Protein AF-A0A9X3IU37-F1 (afdb_monomer_lite)

Structure (mmCIF, N/CA/C/O backbone):
data_AF-A0A9X3IU37-F1
#
_entry.id   AF-A0A9X3IU37-F1
#
loop_
_atom_site.group_PDB
_atom_site.id
_atom_site.type_symbol
_atom_site.label_atom_id
_atom_site.label_alt_id
_atom_site.label_comp_id
_atom_site.label_asym_id
_atom_site.label_entity_id
_atom_site.label_seq_id
_atom_site.pdbx_PDB_ins_code
_atom_site.Cartn_x
_atom_site.Cartn_y
_atom_site.Cartn_z
_atom_site.occupancy
_atom_site.B_iso_or_equiv
_atom_site.auth_seq_id
_atom_site.auth_comp_id
_atom_site.auth_asym_id
_atom_site.auth_atom_id
_atom_site.pdbx_PDB_model_num
ATOM 1 N N . MET A 1 1 ? -45.375 11.396 62.266 1.00 37.69 1 MET A N 1
ATOM 2 C CA . MET A 1 1 ? -44.073 11.270 61.576 1.00 37.69 1 MET A CA 1
ATOM 3 C C . MET A 1 1 ? -44.166 10.106 60.596 1.00 37.69 1 MET A C 1
ATOM 5 O O . MET A 1 1 ? -44.224 8.969 61.032 1.00 37.69 1 MET A O 1
ATOM 9 N N . CYS A 1 2 ? -44.279 10.378 59.296 1.00 33.59 2 CYS A N 1
ATOM 10 C CA . CYS A 1 2 ? -44.257 9.362 58.238 1.00 33.59 2 CYS A CA 1
ATOM 11 C C . CYS A 1 2 ? -43.432 9.924 57.081 1.00 33.59 2 CYS A C 1
ATOM 13 O O . CYS A 1 2 ? -43.842 10.877 56.422 1.00 33.59 2 CYS A O 1
ATOM 15 N N . PHE A 1 3 ? -42.228 9.383 56.910 1.00 34.81 3 PHE A N 1
ATOM 16 C CA . PHE A 1 3 ? -41.292 9.760 55.859 1.00 34.81 3 PHE A CA 1
ATOM 17 C C . PHE A 1 3 ? -41.704 9.074 54.551 1.00 34.81 3 PHE A C 1
ATOM 19 O O . PHE A 1 3 ? -41.602 7.856 54.418 1.00 34.81 3 PHE A O 1
ATOM 26 N N . ALA A 1 4 ? -42.167 9.858 53.579 1.00 40.75 4 ALA A N 1
ATOM 27 C CA . ALA A 1 4 ? -42.391 9.402 52.214 1.00 40.75 4 ALA A CA 1
ATOM 28 C C . ALA A 1 4 ? -41.045 9.342 51.468 1.00 40.75 4 ALA A C 1
ATOM 30 O O . ALA A 1 4 ? -40.541 10.351 50.974 1.00 40.75 4 ALA A O 1
ATOM 31 N N . LEU A 1 5 ? -40.447 8.150 51.393 1.00 40.75 5 LEU A N 1
ATOM 32 C CA . LEU A 1 5 ? -39.275 7.878 50.559 1.00 40.75 5 LEU A 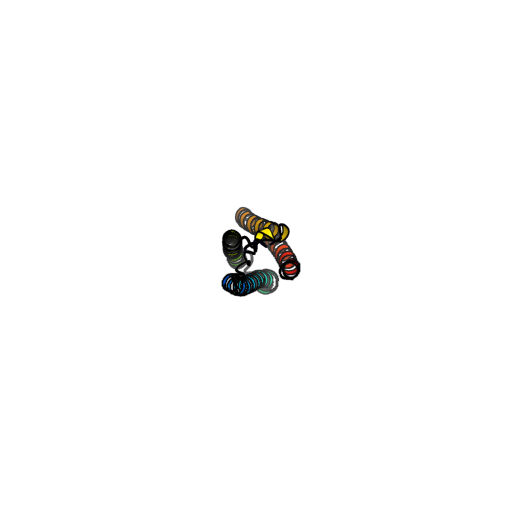CA 1
ATOM 33 C C . LEU A 1 5 ? -39.703 7.744 49.092 1.00 40.75 5 LEU A C 1
ATOM 35 O O . LEU A 1 5 ? -40.222 6.724 48.641 1.00 40.75 5 LEU A O 1
ATOM 39 N N . ARG A 1 6 ? -39.481 8.828 48.346 1.00 40.34 6 ARG A N 1
ATOM 40 C CA . ARG A 1 6 ? -39.651 8.944 46.897 1.00 40.34 6 ARG A CA 1
ATOM 41 C C . ARG A 1 6 ? -38.570 8.108 46.201 1.00 40.34 6 ARG A C 1
ATOM 43 O O . ARG A 1 6 ? -37.448 8.570 46.020 1.00 40.34 6 ARG A O 1
ATOM 50 N N . TRP A 1 7 ? -38.898 6.874 45.821 1.00 41.28 7 TRP A N 1
ATOM 51 C CA . TRP A 1 7 ? -38.022 6.025 45.010 1.00 41.28 7 TRP A CA 1
ATOM 52 C C . TRP A 1 7 ? -37.786 6.667 43.637 1.00 41.28 7 TRP A C 1
ATOM 54 O O . TRP A 1 7 ? -38.680 6.745 42.790 1.00 41.28 7 TRP A O 1
ATOM 64 N N . GLY A 1 8 ? -36.564 7.159 43.431 1.00 41.91 8 GLY A N 1
ATOM 65 C CA . GLY A 1 8 ? -36.070 7.593 42.135 1.00 41.91 8 GLY A CA 1
ATOM 66 C C . GLY A 1 8 ? -36.014 6.405 41.181 1.00 41.91 8 GLY A C 1
ATOM 67 O O . GLY A 1 8 ? -35.364 5.401 41.462 1.00 41.91 8 GLY A O 1
ATOM 68 N N . ARG A 1 9 ? -36.694 6.519 40.036 1.00 45.41 9 ARG A N 1
ATOM 69 C CA . ARG A 1 9 ? -36.529 5.598 38.907 1.00 45.41 9 ARG A CA 1
ATOM 70 C C . ARG A 1 9 ? -35.086 5.693 38.415 1.00 45.41 9 ARG A C 1
ATOM 72 O O . ARG A 1 9 ? -34.766 6.558 37.600 1.00 45.41 9 ARG A O 1
ATOM 79 N N . ALA A 1 10 ? -34.229 4.800 38.893 1.00 44.66 10 ALA A N 1
ATOM 80 C CA . ALA A 1 10 ? -32.973 4.495 38.235 1.00 44.66 10 ALA A CA 1
ATOM 81 C C . ALA A 1 10 ? -33.314 3.939 36.843 1.00 44.66 10 ALA A C 1
ATOM 83 O O . ALA A 1 10 ? -33.811 2.822 36.706 1.00 44.66 10 ALA A O 1
ATOM 84 N N . ARG A 1 11 ? -33.114 4.750 35.798 1.00 43.56 11 ARG A N 1
ATOM 85 C CA . ARG A 1 11 ? -33.090 4.252 34.422 1.00 43.56 11 ARG A CA 1
ATOM 86 C C . ARG A 1 11 ? -31.867 3.349 34.314 1.00 43.56 11 ARG A C 1
ATOM 88 O O . ARG A 1 11 ? -30.752 3.842 34.179 1.00 43.56 11 ARG A O 1
ATOM 95 N N . LEU A 1 12 ? -32.079 2.041 34.415 1.00 46.72 12 LEU A N 1
ATOM 96 C CA . LEU A 1 12 ? -31.086 1.051 34.017 1.00 46.72 12 LEU A CA 1
ATOM 97 C C . LEU A 1 12 ? -30.647 1.378 32.579 1.00 46.72 12 LEU A C 1
ATOM 99 O O . LEU A 1 12 ? -31.518 1.572 31.722 1.00 46.72 12 LEU A O 1
ATOM 103 N N . PRO A 1 13 ? -29.339 1.476 32.283 1.00 43.84 13 PRO A N 1
ATOM 104 C CA . PRO A 1 13 ? -28.904 1.544 30.902 1.00 43.84 13 PRO A CA 1
ATOM 105 C C . PRO A 1 13 ? -29.316 0.226 30.250 1.00 43.84 13 PRO A C 1
ATOM 107 O O . PRO A 1 13 ? -28.855 -0.845 30.638 1.00 43.84 13 PRO A O 1
ATOM 110 N N . VAL A 1 14 ? -30.222 0.296 29.276 1.00 47.75 14 VAL A N 1
ATOM 111 C CA . VAL A 1 14 ? -30.488 -0.808 28.355 1.00 47.75 14 VAL A CA 1
ATOM 112 C C . VAL A 1 14 ? -29.195 -1.012 27.571 1.00 47.75 14 VAL A C 1
ATOM 114 O O . VAL A 1 14 ? -28.943 -0.355 26.562 1.00 47.75 14 VAL A O 1
ATOM 117 N N . VAL A 1 15 ? -28.314 -1.861 28.099 1.00 49.91 15 VAL A N 1
ATOM 118 C CA . VAL A 1 15 ? -27.107 -2.304 27.412 1.00 49.91 15 VAL A CA 1
ATOM 119 C C . VAL A 1 15 ? -27.591 -3.144 26.239 1.00 49.91 15 VAL A C 1
ATOM 121 O O . VAL A 1 15 ? -28.024 -4.283 26.397 1.00 49.91 15 VAL A O 1
ATOM 124 N N . SER A 1 16 ? -27.603 -2.534 25.056 1.00 47.72 16 SER A N 1
ATOM 125 C CA . SER A 1 16 ? -27.965 -3.188 23.803 1.00 47.72 16 SER A CA 1
ATOM 126 C C . SER A 1 16 ? -26.925 -4.265 23.474 1.00 47.72 16 SER A C 1
ATOM 128 O O . SER A 1 16 ? -25.943 -4.017 22.776 1.00 47.72 16 SER A O 1
ATOM 130 N N . PHE A 1 17 ? -27.130 -5.476 23.996 1.00 48.03 17 PHE A N 1
ATOM 131 C CA . PHE A 1 17 ? -26.295 -6.654 23.727 1.00 48.03 17 PHE A CA 1
ATOM 132 C C . PHE A 1 17 ? -26.220 -6.987 22.223 1.00 48.03 17 PHE A C 1
ATOM 134 O O . PHE A 1 17 ? -25.196 -7.471 21.739 1.00 48.03 17 PHE A O 1
ATOM 141 N N . GLY A 1 18 ? -27.260 -6.647 21.450 1.00 46.09 18 GLY A N 1
ATOM 142 C CA . GLY A 1 18 ? -27.281 -6.827 19.993 1.00 46.09 18 GLY A CA 1
ATOM 143 C C . GLY A 1 18 ? -26.278 -5.941 19.243 1.00 46.09 18 GLY A C 1
ATOM 144 O O . GLY A 1 18 ? -25.659 -6.389 18.278 1.00 46.09 18 GLY A O 1
ATOM 145 N N . ALA A 1 19 ? -26.042 -4.712 19.715 1.00 48.28 19 ALA A N 1
ATOM 146 C CA . ALA A 1 19 ? -25.071 -3.797 19.107 1.00 48.28 19 ALA A CA 1
ATOM 147 C C . ALA A 1 19 ? -23.610 -4.192 19.398 1.00 48.28 19 ALA A C 1
ATOM 149 O O . ALA A 1 19 ? -22.706 -3.820 18.648 1.00 48.28 19 ALA A O 1
ATOM 150 N N . TRP A 1 20 ? -23.370 -4.956 20.466 1.00 43.59 20 TRP A N 1
ATOM 151 C CA . TRP A 1 20 ? -22.035 -5.422 20.852 1.00 43.59 20 TRP A CA 1
ATOM 152 C C . TRP A 1 20 ? -21.586 -6.629 20.011 1.00 43.59 20 TRP A C 1
ATOM 154 O O . TRP A 1 20 ? -20.491 -6.623 19.451 1.00 43.59 20 TRP A O 1
ATOM 164 N N . SER A 1 21 ? -22.481 -7.603 19.800 1.00 46.06 21 SER A N 1
ATOM 165 C CA . SER A 1 21 ? -22.226 -8.787 18.958 1.00 46.06 21 SER A CA 1
ATOM 166 C C . SER A 1 21 ? -21.983 -8.434 17.478 1.00 46.06 21 SER A C 1
ATOM 168 O O . SER A 1 21 ? -21.077 -8.972 16.838 1.00 46.06 21 SER A O 1
ATOM 170 N N . LEU A 1 22 ? -22.729 -7.463 16.935 1.00 55.09 22 LEU A N 1
ATOM 171 C CA . LEU A 1 22 ? -22.522 -6.953 15.571 1.00 55.09 22 LEU A CA 1
ATOM 172 C C . LEU A 1 22 ? -21.215 -6.161 15.408 1.00 55.09 22 LEU A C 1
ATOM 174 O O . LEU A 1 22 ? -20.674 -6.104 14.301 1.00 55.09 22 LEU A O 1
ATOM 178 N N . ASN A 1 23 ? -20.706 -5.540 16.476 1.00 58.38 23 ASN A N 1
ATOM 179 C CA . ASN A 1 23 ? -19.443 -4.806 16.430 1.00 58.38 23 ASN A CA 1
ATOM 180 C C . ASN A 1 23 ? -18.226 -5.735 16.435 1.00 58.38 23 ASN A C 1
ATOM 182 O O . ASN A 1 23 ? -17.312 -5.490 15.651 1.00 58.38 23 ASN A O 1
ATOM 186 N N . MET A 1 24 ? -18.243 -6.819 17.220 1.00 57.31 24 MET A N 1
ATOM 187 C CA . MET A 1 24 ? -17.144 -7.796 17.238 1.00 57.31 24 MET A CA 1
ATOM 188 C C . MET A 1 24 ? -16.906 -8.421 15.859 1.00 57.31 24 MET A C 1
ATOM 190 O O . MET A 1 24 ? -15.812 -8.298 15.318 1.00 57.31 24 MET A O 1
ATOM 194 N N . LYS A 1 25 ? -17.956 -8.949 15.212 1.00 68.44 25 LYS A N 1
ATOM 195 C CA . LYS A 1 25 ? -17.824 -9.565 13.878 1.00 68.44 25 LYS A CA 1
ATOM 196 C C . LYS A 1 25 ? -17.247 -8.600 12.840 1.00 68.44 25 LYS A C 1
ATOM 198 O O . LYS A 1 25 ? -16.431 -8.980 12.013 1.00 68.44 25 LYS A O 1
ATOM 203 N N . THR A 1 26 ? -17.671 -7.337 12.858 1.00 66.50 26 THR A N 1
ATOM 204 C CA . THR A 1 26 ? -17.204 -6.339 11.883 1.00 66.50 26 THR A CA 1
ATOM 205 C C . THR A 1 26 ? -15.755 -5.923 12.108 1.00 66.50 26 THR A C 1
ATOM 207 O O . THR A 1 26 ? -15.056 -5.678 11.130 1.00 66.50 26 THR A O 1
ATOM 210 N N . LEU A 1 27 ? -15.282 -5.884 13.354 1.00 67.00 27 LEU A N 1
ATOM 211 C CA . LEU A 1 27 ? -13.868 -5.645 13.645 1.00 67.00 27 LEU A CA 1
ATOM 212 C C . LEU A 1 27 ? -12.984 -6.778 13.111 1.00 67.00 27 LEU A C 1
ATOM 214 O O . LEU A 1 27 ? -11.968 -6.491 12.478 1.00 67.00 27 LEU A O 1
ATOM 218 N N . ASP A 1 28 ? -13.413 -8.033 13.259 1.00 72.12 28 ASP A N 1
ATOM 219 C CA . ASP A 1 28 ? -12.692 -9.188 12.712 1.00 72.12 28 ASP A CA 1
ATOM 220 C C . ASP A 1 28 ? -12.613 -9.139 11.179 1.00 72.12 28 ASP A C 1
ATOM 222 O O . ASP A 1 28 ? -11.540 -9.319 10.601 1.00 72.12 28 ASP A O 1
ATOM 226 N N . TYR A 1 29 ? -13.716 -8.796 10.502 1.00 74.44 29 TYR A N 1
ATOM 227 C CA . TYR A 1 29 ? -13.711 -8.610 9.045 1.00 74.44 29 TYR A CA 1
ATOM 228 C C . TYR A 1 29 ? -12.778 -7.477 8.596 1.00 74.44 29 TYR A C 1
ATOM 230 O O . TYR A 1 29 ? -12.099 -7.614 7.580 1.00 74.44 29 TYR A O 1
ATOM 238 N N . LEU A 1 30 ? -12.704 -6.372 9.343 1.00 73.25 30 LEU A N 1
ATOM 239 C CA . LEU A 1 30 ? -11.805 -5.253 9.037 1.00 73.25 30 LEU A CA 1
ATOM 240 C C . LEU A 1 30 ? -10.327 -5.629 9.227 1.00 73.25 30 LEU A C 1
ATOM 242 O O . LEU A 1 30 ? -9.480 -5.192 8.446 1.00 73.25 30 LEU A O 1
ATOM 246 N N . LEU A 1 31 ? -10.010 -6.444 10.238 1.00 76.19 31 LEU A N 1
ATOM 247 C CA . LEU A 1 31 ? -8.661 -6.973 10.455 1.00 76.19 31 LEU A CA 1
ATOM 248 C C . LEU A 1 31 ? -8.251 -7.942 9.342 1.00 76.19 31 LEU A C 1
ATOM 250 O O . LEU A 1 31 ? -7.149 -7.815 8.806 1.00 76.19 31 LEU A O 1
ATOM 254 N N . LEU A 1 32 ? -9.147 -8.851 8.948 1.00 80.38 32 LEU A N 1
ATOM 255 C CA . LEU A 1 32 ? -8.922 -9.774 7.834 1.00 80.38 32 LEU A CA 1
ATOM 256 C C . LEU A 1 32 ? -8.714 -9.029 6.516 1.00 80.38 32 LEU A C 1
ATOM 258 O O . LEU A 1 32 ? -7.747 -9.298 5.809 1.00 80.38 32 LEU A O 1
ATOM 262 N N . LEU A 1 33 ? -9.576 -8.058 6.208 1.00 80.81 33 LEU A N 1
ATOM 263 C CA . LEU A 1 33 ? -9.498 -7.275 4.974 1.00 80.81 33 LEU A CA 1
ATOM 264 C C . LEU A 1 33 ? -8.168 -6.519 4.868 1.00 80.81 33 LEU A C 1
ATOM 266 O O . LEU A 1 33 ? -7.528 -6.488 3.818 1.00 80.81 33 LEU A O 1
ATOM 270 N N . ARG A 1 34 ? -7.717 -5.957 5.987 1.00 78.69 34 ARG A N 1
ATOM 271 C CA . ARG A 1 34 ? -6.429 -5.278 6.092 1.00 78.69 34 ARG A CA 1
ATOM 272 C C . ARG A 1 34 ? -5.243 -6.217 5.940 1.00 78.69 34 ARG A C 1
ATOM 274 O O . ARG A 1 34 ? -4.294 -5.869 5.243 1.00 78.69 34 ARG A O 1
ATOM 281 N N . GLY A 1 35 ? -5.284 -7.375 6.597 1.00 81.38 35 GLY A N 1
ATOM 282 C CA . GLY A 1 35 ? -4.248 -8.397 6.474 1.00 81.38 35 GLY A CA 1
ATOM 283 C C . GLY A 1 35 ? -4.148 -8.921 5.043 1.00 81.38 35 GLY A C 1
ATOM 284 O O . GLY A 1 35 ? -3.049 -9.003 4.504 1.00 81.38 35 GLY A O 1
ATOM 285 N N . ALA A 1 36 ? -5.288 -9.184 4.402 1.00 83.38 36 ALA A N 1
ATOM 286 C CA . ALA A 1 36 ? -5.359 -9.632 3.016 1.00 83.38 36 ALA A CA 1
ATOM 287 C C . ALA A 1 36 ? -4.767 -8.597 2.053 1.00 83.38 36 ALA A C 1
ATOM 289 O O . ALA A 1 36 ? -3.952 -8.940 1.199 1.00 83.38 36 ALA A O 1
ATOM 290 N N . TRP A 1 37 ? -5.126 -7.323 2.221 1.00 84.12 37 TRP A N 1
ATOM 291 C CA . TRP A 1 37 ? -4.593 -6.263 1.377 1.00 84.12 37 TRP A CA 1
ATOM 292 C C . TRP A 1 37 ? -3.083 -6.054 1.577 1.00 84.12 37 TRP A C 1
ATOM 294 O O . TRP A 1 37 ? -2.338 -6.021 0.597 1.00 84.12 37 TRP A O 1
ATOM 304 N N . LEU A 1 38 ? -2.606 -5.976 2.828 1.00 85.75 38 LEU A N 1
ATOM 305 C CA . LEU A 1 38 ? -1.173 -5.834 3.100 1.00 85.75 38 LEU A CA 1
ATOM 306 C C . LEU A 1 38 ? -0.383 -7.047 2.600 1.00 85.75 38 LEU A C 1
ATOM 308 O O . LEU A 1 38 ? 0.678 -6.882 2.004 1.00 85.75 38 LEU A O 1
ATOM 312 N N . GLY A 1 39 ? -0.911 -8.252 2.820 1.00 85.50 39 GLY A N 1
ATOM 313 C CA . GLY A 1 39 ? -0.335 -9.494 2.320 1.00 85.50 39 GLY A CA 1
ATOM 314 C C . GLY A 1 39 ? -0.202 -9.468 0.802 1.00 85.50 39 GLY A C 1
ATOM 315 O O . GLY A 1 39 ? 0.894 -9.666 0.293 1.00 85.50 39 GLY A O 1
ATOM 316 N N . GLY A 1 40 ? -1.271 -9.111 0.083 1.00 84.00 40 GLY A N 1
ATOM 317 C CA . GLY A 1 40 ? -1.238 -8.963 -1.374 1.00 84.00 40 GLY A CA 1
ATOM 318 C C . GLY A 1 40 ? -0.202 -7.940 -1.847 1.00 84.00 40 GLY A C 1
ATOM 319 O O . GLY A 1 40 ? 0.533 -8.204 -2.798 1.00 84.00 40 GLY A O 1
ATOM 320 N N . LEU A 1 41 ? -0.079 -6.807 -1.151 1.00 86.44 41 LEU A N 1
ATOM 321 C CA . LEU A 1 41 ? 0.888 -5.763 -1.487 1.00 86.44 41 LEU A CA 1
ATOM 322 C C . LEU A 1 41 ? 2.341 -6.204 -1.245 1.00 86.44 41 LEU A C 1
ATOM 324 O O . LEU A 1 41 ? 3.199 -5.977 -2.097 1.00 86.44 41 LEU A O 1
ATOM 328 N N . LEU A 1 42 ? 2.614 -6.901 -0.140 1.00 87.19 42 LEU A N 1
ATOM 329 C CA . LEU A 1 42 ? 3.931 -7.476 0.149 1.00 87.19 42 LEU A CA 1
ATOM 330 C C . LEU A 1 42 ? 4.290 -8.600 -0.826 1.00 87.19 42 LEU A C 1
ATOM 332 O O . LEU A 1 42 ? 5.397 -8.608 -1.362 1.00 87.19 42 LEU A O 1
ATOM 336 N N . THR A 1 43 ? 3.360 -9.514 -1.109 1.00 86.19 43 THR A N 1
ATOM 337 C CA . THR A 1 43 ? 3.551 -10.565 -2.115 1.00 86.19 43 THR A CA 1
ATOM 338 C C . THR A 1 43 ? 3.874 -9.948 -3.471 1.00 86.19 43 THR A C 1
ATOM 340 O O . THR A 1 43 ? 4.795 -10.392 -4.152 1.00 86.19 43 THR A O 1
ATOM 343 N N . CYS A 1 44 ? 3.196 -8.870 -3.853 1.00 84.25 44 CYS A N 1
ATOM 344 C CA . CYS A 1 44 ? 3.480 -8.220 -5.124 1.00 84.25 44 CYS A CA 1
ATOM 345 C C . CYS A 1 44 ? 4.861 -7.555 -5.149 1.00 84.25 44 CYS A C 1
ATOM 347 O O . CYS A 1 44 ? 5.616 -7.749 -6.101 1.00 84.25 44 CYS A O 1
ATOM 349 N N . LEU A 1 45 ? 5.238 -6.850 -4.082 1.00 85.62 45 LEU A N 1
ATOM 350 C CA . LEU A 1 45 ? 6.527 -6.162 -3.994 1.00 85.62 45 LEU A CA 1
ATOM 351 C C . LEU A 1 45 ? 7.735 -7.098 -3.892 1.00 85.62 45 LEU A C 1
ATOM 353 O O . LEU A 1 45 ? 8.781 -6.789 -4.465 1.00 85.62 45 LEU A O 1
ATOM 357 N N . TYR A 1 46 ? 7.607 -8.204 -3.157 1.00 86.50 46 TYR A N 1
ATOM 358 C CA . TYR A 1 46 ? 8.744 -9.045 -2.771 1.00 86.50 46 TYR A CA 1
ATOM 359 C C . TYR A 1 46 ? 8.769 -10.426 -3.428 1.00 86.50 46 TYR A C 1
ATOM 361 O O . TYR A 1 46 ? 9.825 -11.048 -3.437 1.00 86.50 46 TYR A O 1
ATOM 369 N N . LEU A 1 47 ? 7.657 -10.913 -3.988 1.00 86.12 47 LEU A N 1
ATOM 370 C CA . LEU A 1 47 ? 7.613 -12.187 -4.720 1.00 86.12 47 LEU A CA 1
ATOM 371 C C . LEU A 1 47 ? 7.356 -11.958 -6.209 1.00 86.12 47 LEU A C 1
ATOM 373 O O . LEU A 1 47 ? 8.156 -12.361 -7.045 1.00 86.12 47 LEU A O 1
ATOM 377 N N . VAL A 1 48 ? 6.267 -11.271 -6.554 1.00 84.19 48 VAL A N 1
ATOM 378 C CA . VAL A 1 48 ? 5.840 -11.134 -7.956 1.00 84.19 48 VAL A CA 1
ATOM 379 C C . VAL A 1 48 ? 6.780 -10.215 -8.734 1.00 84.19 48 VAL A C 1
ATOM 381 O O . VAL A 1 48 ? 7.204 -10.562 -9.832 1.00 84.19 48 VAL A O 1
ATOM 384 N N . ARG A 1 49 ? 7.177 -9.076 -8.155 1.00 83.31 49 ARG A N 1
ATOM 385 C CA . ARG A 1 49 ? 8.135 -8.151 -8.774 1.00 83.31 49 ARG A CA 1
ATOM 386 C C . ARG A 1 49 ? 9.464 -8.814 -9.158 1.00 83.31 49 ARG A C 1
ATOM 388 O O . ARG A 1 49 ? 9.808 -8.709 -10.331 1.00 83.31 49 ARG A O 1
ATOM 395 N N . PRO A 1 50 ? 10.229 -9.456 -8.249 1.00 82.81 50 PRO A N 1
ATOM 396 C CA . PRO A 1 50 ? 11.519 -10.028 -8.630 1.00 82.81 50 PRO A CA 1
ATOM 397 C C . PRO A 1 50 ? 11.373 -11.135 -9.674 1.00 82.81 50 PRO A C 1
ATOM 399 O O . PRO A 1 50 ? 12.218 -11.239 -10.554 1.00 82.81 50 PRO A O 1
ATOM 402 N N . VAL A 1 51 ? 10.282 -11.908 -9.640 1.00 84.44 51 VAL A N 1
ATOM 403 C CA . VAL A 1 51 ? 9.976 -12.897 -10.686 1.00 84.44 51 VAL A CA 1
ATOM 404 C C . VAL A 1 51 ? 9.759 -12.206 -12.038 1.00 84.44 51 VAL A C 1
ATOM 406 O O . VAL A 1 51 ? 10.371 -12.585 -13.033 1.00 84.44 51 VAL A O 1
ATOM 409 N N . LEU A 1 52 ? 8.946 -11.149 -12.086 1.00 83.00 52 LEU A N 1
ATOM 410 C CA . LEU A 1 52 ? 8.695 -10.381 -13.311 1.00 83.00 52 LEU A CA 1
ATOM 411 C C . LEU A 1 52 ? 9.950 -9.673 -13.839 1.00 83.00 52 LEU A C 1
ATOM 413 O O . LEU A 1 52 ? 10.144 -9.606 -15.050 1.00 83.00 52 LEU A O 1
ATOM 417 N N . GLU A 1 53 ? 10.798 -9.154 -12.949 1.00 84.25 53 GLU A N 1
ATOM 418 C CA . GLU A 1 53 ? 12.084 -8.546 -13.307 1.00 84.25 53 GLU A CA 1
ATOM 419 C C . GLU A 1 53 ? 13.056 -9.591 -13.862 1.00 84.25 53 GLU A C 1
ATOM 421 O O . GLU A 1 53 ? 13.668 -9.352 -14.900 1.00 84.25 53 GLU A O 1
ATOM 426 N N . HIS A 1 54 ? 13.139 -10.773 -13.242 1.00 86.25 54 HIS A N 1
ATOM 427 C CA . HIS A 1 54 ? 13.995 -11.868 -13.704 1.00 86.25 54 HIS A CA 1
ATOM 428 C C . HIS A 1 54 ? 13.604 -12.372 -15.102 1.00 86.25 54 HIS A C 1
ATOM 430 O O . HIS A 1 54 ? 14.459 -12.775 -15.886 1.00 86.25 54 HIS A O 1
ATOM 436 N N . HIS A 1 55 ? 12.314 -12.330 -15.439 1.00 84.69 55 HIS A N 1
ATOM 437 C CA . HIS A 1 55 ? 11.812 -12.701 -16.762 1.00 84.69 55 HIS A CA 1
ATOM 438 C C . HIS A 1 55 ? 11.762 -11.535 -17.771 1.00 84.69 55 HIS A C 1
ATOM 440 O O . HIS A 1 55 ? 11.325 -11.738 -18.900 1.00 84.69 55 HIS A O 1
ATOM 446 N N . GLY A 1 56 ? 12.198 -10.324 -17.399 1.00 83.56 56 GLY A N 1
ATOM 447 C CA . GLY A 1 56 ? 12.238 -9.164 -18.302 1.00 83.56 56 GLY A CA 1
ATOM 448 C C . GLY A 1 56 ? 10.879 -8.507 -18.595 1.00 83.56 56 GLY A C 1
ATOM 449 O O . GLY A 1 56 ? 10.782 -7.682 -19.497 1.00 83.56 56 GLY A O 1
ATOM 450 N N . TYR A 1 57 ? 9.828 -8.824 -17.831 1.00 80.88 57 TYR A N 1
ATOM 451 C CA . TYR A 1 57 ? 8.475 -8.264 -18.004 1.00 80.88 57 TYR A CA 1
ATOM 452 C C . TYR A 1 57 ? 8.298 -6.858 -17.396 1.00 80.88 57 TYR A C 1
ATOM 454 O O . TYR A 1 57 ? 7.242 -6.229 -17.538 1.00 80.88 57 TYR A O 1
ATOM 462 N N . PHE A 1 58 ? 9.315 -6.349 -16.699 1.00 74.00 58 PHE A N 1
ATOM 463 C CA . PHE A 1 58 ? 9.330 -5.008 -16.114 1.00 74.00 58 PHE A CA 1
ATOM 464 C C . PHE A 1 58 ? 9.957 -4.000 -17.098 1.00 74.00 58 PHE A C 1
ATOM 466 O O . PHE A 1 58 ? 11.013 -4.300 -17.652 1.00 74.00 58 PHE A O 1
ATOM 473 N N . PRO A 1 59 ? 9.378 -2.796 -17.314 1.00 72.50 59 PRO A N 1
ATOM 474 C CA . PRO A 1 59 ? 8.295 -2.170 -16.550 1.00 72.50 59 PRO A CA 1
ATOM 475 C C . PRO A 1 59 ? 6.881 -2.301 -17.140 1.00 72.50 59 PRO A C 1
ATOM 477 O O . PRO A 1 59 ? 5.938 -1.978 -16.434 1.00 72.50 59 PRO A O 1
ATOM 480 N N . HIS A 1 60 ? 6.681 -2.736 -18.388 1.00 75.75 60 HIS A N 1
ATOM 481 C CA . HIS A 1 60 ? 5.349 -2.663 -19.018 1.00 75.75 60 HIS A CA 1
ATOM 482 C C . HIS A 1 60 ? 4.304 -3.577 -18.357 1.00 75.75 60 HIS A C 1
ATOM 484 O O . HIS A 1 60 ? 3.330 -3.077 -17.806 1.00 75.75 60 HIS A O 1
ATOM 490 N N . HIS A 1 61 ? 4.510 -4.896 -18.346 1.00 78.88 61 HIS A N 1
ATOM 491 C CA . HIS A 1 61 ? 3.524 -5.832 -17.778 1.00 78.88 61 HIS A CA 1
ATOM 492 C C . HIS A 1 61 ? 3.601 -5.885 -16.252 1.00 78.88 61 HIS A C 1
ATOM 494 O O . HIS A 1 61 ? 2.593 -6.030 -15.562 1.00 78.88 61 HIS A O 1
ATOM 500 N N . GLY A 1 62 ? 4.805 -5.725 -15.695 1.00 77.06 62 GLY A N 1
ATOM 501 C CA . GLY A 1 62 ? 4.969 -5.768 -14.247 1.00 77.06 62 GLY A CA 1
ATOM 502 C C . GLY A 1 62 ? 4.300 -4.607 -13.517 1.00 77.06 62 GLY A C 1
ATOM 503 O O . GLY A 1 62 ? 3.808 -4.791 -12.405 1.00 77.06 62 GLY A O 1
ATOM 504 N N . MET A 1 63 ? 4.205 -3.438 -14.154 1.00 82.50 63 MET A N 1
ATOM 505 C CA . MET A 1 63 ? 3.491 -2.306 -13.576 1.00 82.50 63 MET A CA 1
ATOM 506 C C . MET A 1 63 ? 1.977 -2.505 -13.587 1.00 82.50 63 MET A C 1
ATOM 508 O O . MET A 1 63 ? 1.332 -2.078 -12.638 1.00 82.50 63 MET A O 1
ATOM 512 N N . GLU A 1 64 ? 1.384 -3.168 -14.582 1.00 85.12 64 GLU A N 1
ATOM 513 C CA . GLU A 1 64 ? -0.067 -3.435 -14.609 1.00 85.12 64 GLU A CA 1
ATOM 514 C C . GLU A 1 64 ? -0.534 -4.168 -13.348 1.00 85.12 64 GLU A C 1
ATOM 516 O O . GLU A 1 64 ? -1.485 -3.741 -12.694 1.00 85.12 64 GLU A O 1
ATOM 521 N N . VAL A 1 65 ? 0.195 -5.211 -12.943 1.00 83.00 65 VAL A N 1
ATOM 522 C CA . VAL A 1 65 ? -0.087 -5.961 -11.710 1.00 83.00 65 VAL A CA 1
ATOM 523 C C . VAL A 1 65 ? -0.010 -5.047 -10.484 1.00 83.00 65 VAL A C 1
ATOM 525 O O . VAL A 1 65 ? -0.885 -5.086 -9.618 1.00 83.00 65 VAL A O 1
ATOM 528 N N . MET A 1 66 ? 0.993 -4.166 -10.425 1.00 84.19 66 MET A N 1
ATOM 529 C CA . MET A 1 66 ? 1.137 -3.213 -9.322 1.00 84.19 66 MET A CA 1
ATOM 530 C C . MET A 1 66 ? -0.012 -2.197 -9.272 1.00 84.19 66 MET A C 1
ATOM 532 O O . MET A 1 66 ? -0.495 -1.887 -8.181 1.00 84.19 66 MET A O 1
ATOM 536 N N . HIS A 1 67 ? -0.507 -1.737 -10.425 1.00 87.25 67 HIS A N 1
ATOM 537 C CA . HIS A 1 67 ? -1.670 -0.850 -10.497 1.00 87.25 67 HIS A CA 1
ATOM 538 C C . HIS A 1 67 ? -2.937 -1.529 -9.973 1.00 87.25 67 HIS A C 1
ATOM 540 O O . HIS A 1 67 ? -3.698 -0.898 -9.239 1.00 87.25 67 HIS A O 1
ATOM 546 N N . TRP A 1 68 ? -3.147 -2.814 -10.282 1.00 86.56 68 TRP A N 1
ATOM 547 C CA . TRP A 1 68 ? -4.281 -3.575 -9.751 1.00 86.56 68 TRP A CA 1
ATOM 548 C C . TRP A 1 68 ? -4.245 -3.678 -8.226 1.00 86.56 68 TRP A C 1
ATOM 550 O O . TRP A 1 68 ? -5.260 -3.437 -7.574 1.00 86.56 68 TRP A O 1
ATOM 560 N N . ILE A 1 69 ? -3.080 -3.966 -7.638 1.00 84.81 69 ILE A N 1
ATOM 561 C CA . ILE A 1 69 ? -2.927 -4.031 -6.177 1.00 84.81 69 ILE A CA 1
ATOM 562 C C . ILE A 1 69 ? -3.104 -2.655 -5.524 1.00 84.81 69 ILE A C 1
ATOM 564 O O . ILE A 1 69 ? -3.773 -2.544 -4.491 1.00 84.81 69 ILE A O 1
ATOM 568 N N . ALA A 1 70 ? -2.534 -1.602 -6.115 1.00 83.00 70 ALA A N 1
ATOM 569 C CA . ALA A 1 70 ? -2.698 -0.236 -5.623 1.00 83.00 70 ALA A CA 1
ATOM 570 C C . ALA A 1 70 ? -4.173 0.202 -5.680 1.00 83.00 70 ALA A C 1
ATOM 572 O O . ALA A 1 70 ? -4.705 0.743 -4.708 1.00 83.00 70 ALA A O 1
ATOM 573 N N . GLY A 1 71 ? -4.860 -0.104 -6.786 1.00 84.31 71 GLY A N 1
ATOM 574 C CA . GLY A 1 71 ? -6.288 0.150 -6.973 1.00 84.31 71 GLY A CA 1
ATOM 575 C C . GLY A 1 71 ? -7.159 -0.632 -5.989 1.00 84.31 71 GLY A C 1
ATOM 576 O O . GLY A 1 71 ? -8.042 -0.053 -5.356 1.00 84.31 71 GLY A O 1
ATOM 577 N N . ALA A 1 72 ? -6.865 -1.916 -5.769 1.00 84.38 72 ALA A N 1
ATOM 578 C CA . ALA A 1 72 ? -7.532 -2.713 -4.741 1.00 84.38 72 ALA A CA 1
ATOM 579 C C . ALA A 1 72 ? -7.357 -2.092 -3.344 1.00 84.38 72 ALA A C 1
ATOM 581 O O . ALA A 1 72 ? -8.298 -2.080 -2.553 1.00 84.38 72 ALA A O 1
ATOM 582 N N . GLY A 1 73 ? -6.192 -1.500 -3.062 1.00 81.25 73 GLY A N 1
ATOM 583 C CA . GLY A 1 73 ? -5.940 -0.756 -1.826 1.00 81.25 73 GLY A CA 1
ATOM 584 C C . GLY A 1 73 ? -6.802 0.481 -1.647 1.00 81.25 73 GLY A C 1
ATOM 585 O O . GLY A 1 73 ? -7.303 0.709 -0.547 1.00 81.25 73 GLY A O 1
ATOM 586 N N . LEU A 1 74 ? -7.040 1.246 -2.714 1.00 82.56 74 LEU A N 1
ATOM 587 C CA . LEU A 1 74 ? -7.982 2.367 -2.676 1.00 82.56 74 LEU A CA 1
ATOM 588 C C . LEU A 1 74 ? -9.402 1.897 -2.370 1.00 82.56 74 LEU A C 1
ATOM 590 O O . LEU A 1 74 ? -10.063 2.482 -1.513 1.00 82.56 74 LEU A O 1
ATOM 594 N N . VAL A 1 75 ? -9.855 0.829 -3.031 1.00 86.06 75 VAL A N 1
ATOM 595 C CA . VAL A 1 75 ? -11.197 0.268 -2.817 1.00 86.06 75 VAL A CA 1
ATOM 596 C C . VAL A 1 75 ? -11.347 -0.229 -1.380 1.00 86.06 75 VAL A C 1
ATOM 598 O O . VAL A 1 75 ? -12.311 0.121 -0.701 1.00 86.06 75 VAL A O 1
ATOM 601 N N . VAL A 1 76 ? -10.369 -0.986 -0.880 1.00 83.31 76 VAL A N 1
ATOM 602 C CA . VAL A 1 76 ? -10.348 -1.476 0.503 1.00 83.31 76 VAL A CA 1
ATOM 603 C C . VAL A 1 76 ? -10.314 -0.317 1.500 1.00 83.31 76 VAL A C 1
ATOM 605 O O . VAL A 1 76 ? -11.133 -0.282 2.416 1.00 83.31 76 VAL A O 1
ATOM 608 N N . GLY A 1 77 ? -9.429 0.664 1.312 1.00 79.56 77 GLY A N 1
ATOM 609 C CA . GLY A 1 77 ? -9.338 1.845 2.172 1.00 79.56 77 GLY A CA 1
ATOM 610 C C . GLY A 1 77 ? -10.650 2.629 2.219 1.00 79.56 77 GLY A C 1
ATOM 611 O O . GLY A 1 77 ? -11.115 2.993 3.300 1.00 79.56 77 GLY A O 1
ATOM 612 N N . PHE A 1 78 ? -11.305 2.799 1.069 1.00 84.62 78 PHE A N 1
ATOM 613 C CA . PHE A 1 78 ? -12.604 3.457 0.967 1.00 84.62 78 PHE A CA 1
ATOM 614 C C . PHE A 1 78 ? -13.718 2.676 1.682 1.00 84.62 78 PHE A C 1
ATOM 616 O O . PHE A 1 78 ? -14.493 3.256 2.448 1.00 84.62 78 PHE A O 1
ATOM 623 N N . LEU A 1 79 ? -13.777 1.353 1.503 1.00 83.38 79 LEU A N 1
ATOM 624 C CA . LEU A 1 79 ? -14.720 0.484 2.217 1.00 83.38 79 LEU A CA 1
ATOM 625 C C . LEU A 1 79 ? -14.507 0.541 3.737 1.00 83.38 79 LEU A C 1
ATOM 627 O O . LEU A 1 79 ? -15.465 0.618 4.503 1.00 83.38 79 LEU A O 1
ATOM 631 N N . MET A 1 80 ? -13.256 0.564 4.195 1.00 76.25 80 MET A N 1
ATOM 632 C CA . MET A 1 80 ? -12.941 0.661 5.622 1.00 76.25 80 MET A CA 1
ATOM 633 C C . MET A 1 80 ? -13.281 2.043 6.194 1.00 76.25 80 MET A C 1
ATOM 635 O O . MET A 1 80 ? -13.783 2.146 7.317 1.00 76.25 80 MET A O 1
ATOM 639 N N . MET A 1 81 ? -13.058 3.107 5.421 1.00 79.75 81 MET A N 1
ATOM 640 C CA . MET A 1 81 ? -13.389 4.476 5.808 1.00 79.75 81 MET A CA 1
ATOM 641 C C . MET A 1 81 ? -14.905 4.683 5.917 1.00 79.75 81 MET A C 1
ATOM 643 O O . MET A 1 81 ? -15.383 5.207 6.926 1.00 79.75 81 MET A O 1
ATOM 647 N N . THR A 1 82 ? -15.670 4.201 4.935 1.00 80.12 82 THR A N 1
ATOM 648 C CA . THR A 1 82 ? -17.142 4.249 4.957 1.00 80.12 82 THR A CA 1
ATOM 649 C C . THR A 1 82 ? -17.712 3.419 6.109 1.00 80.12 82 THR A C 1
ATOM 651 O O . THR A 1 82 ? -18.509 3.936 6.892 1.00 80.12 82 THR A O 1
ATOM 654 N N . ALA A 1 83 ? -17.226 2.188 6.313 1.00 72.56 83 ALA A N 1
ATOM 655 C CA . ALA A 1 83 ? -17.650 1.336 7.424 1.00 72.56 83 ALA A CA 1
ATOM 656 C C . ALA A 1 83 ? -17.386 1.970 8.803 1.00 72.56 83 ALA A C 1
ATOM 658 O O . ALA A 1 83 ? -18.232 1.899 9.702 1.00 72.56 83 ALA A O 1
ATOM 659 N N . GLY A 1 84 ? -16.233 2.622 8.989 1.00 69.00 84 GLY A N 1
ATOM 660 C CA . GLY A 1 84 ? -15.919 3.271 10.260 1.00 69.00 84 GLY A CA 1
ATOM 661 C C . GLY A 1 84 ? -16.598 4.633 10.466 1.00 69.00 84 GLY A C 1
ATOM 662 O O . GLY A 1 84 ? -16.845 4.992 11.622 1.00 69.00 84 GLY A O 1
ATOM 663 N N . MET A 1 85 ? -16.979 5.354 9.399 1.00 70.56 85 MET A N 1
ATOM 664 C CA . MET A 1 85 ? -17.872 6.523 9.490 1.00 70.56 85 ME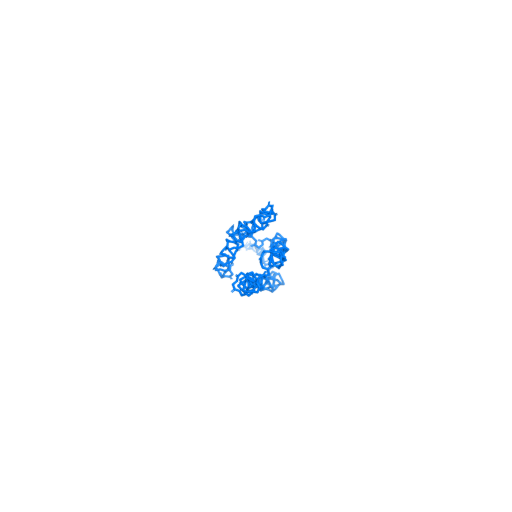T A CA 1
ATOM 665 C C . MET A 1 85 ? -19.264 6.113 9.983 1.00 70.56 85 MET A C 1
ATOM 667 O O . MET A 1 85 ? -19.777 6.713 10.928 1.00 70.56 85 MET A O 1
ATOM 671 N N . SER A 1 86 ? -19.846 5.053 9.410 1.00 67.19 86 SER A N 1
ATOM 672 C CA . SER A 1 86 ? -21.192 4.582 9.767 1.00 67.19 86 SER A CA 1
ATOM 673 C C . SER A 1 86 ? -21.306 4.105 11.218 1.00 67.19 86 SER A C 1
ATOM 675 O O . SER A 1 86 ? -22.374 4.209 11.817 1.00 67.19 86 SER A O 1
ATOM 677 N N . ARG A 1 87 ? -20.218 3.591 11.807 1.00 60.84 87 ARG A N 1
ATOM 678 C CA . ARG A 1 87 ? -20.232 2.976 13.148 1.00 60.84 87 ARG A CA 1
ATOM 679 C C . ARG A 1 87 ? -19.547 3.789 14.248 1.00 60.84 87 ARG A C 1
ATOM 681 O O . ARG A 1 87 ? -19.401 3.286 15.357 1.00 60.84 87 ARG A O 1
ATOM 688 N N . ARG A 1 88 ? -19.108 5.028 13.973 1.00 59.97 88 ARG A N 1
ATOM 689 C CA . ARG A 1 88 ? -18.298 5.864 14.897 1.00 59.97 88 ARG A CA 1
ATOM 690 C C . ARG A 1 88 ? -17.046 5.155 15.456 1.00 59.97 88 ARG A C 1
ATOM 692 O O . ARG A 1 88 ? -16.477 5.620 16.442 1.00 59.97 88 ARG A O 1
ATOM 699 N N . LEU A 1 89 ? -16.579 4.079 14.814 1.00 55.06 89 LEU A N 1
ATOM 700 C CA . LEU A 1 89 ? -15.432 3.269 15.254 1.00 55.06 89 LEU A CA 1
ATOM 701 C C . LEU A 1 89 ? -14.121 4.074 15.242 1.00 55.06 89 LEU A C 1
ATOM 703 O O . LEU A 1 89 ? -13.238 3.845 16.061 1.00 55.06 89 LEU A O 1
ATOM 707 N N . PHE A 1 90 ? -14.017 5.087 14.376 1.00 53.53 90 PHE A N 1
ATOM 708 C CA . PHE A 1 90 ? -12.848 5.970 14.312 1.00 53.53 90 PHE A CA 1
ATOM 709 C C . PHE A 1 90 ? -12.764 7.011 15.435 1.00 53.53 90 PHE A C 1
ATOM 711 O O . PHE A 1 90 ? -11.739 7.682 15.553 1.00 53.53 90 PHE A O 1
ATOM 718 N N . ARG A 1 91 ? -13.794 7.158 16.283 1.00 51.69 91 ARG A N 1
ATOM 719 C CA . ARG A 1 91 ? -13.731 8.095 17.418 1.00 51.69 91 ARG A CA 1
ATOM 720 C C . ARG A 1 91 ? -12.714 7.638 18.474 1.00 51.69 91 ARG A C 1
ATOM 722 O O . ARG A 1 91 ? -12.203 8.472 19.213 1.00 51.69 91 ARG A O 1
ATOM 729 N N . THR A 1 92 ? -12.395 6.342 18.499 1.00 50.72 92 THR A N 1
ATOM 730 C CA . THR A 1 92 ? -11.514 5.709 19.490 1.00 50.72 92 THR A CA 1
ATOM 731 C C . THR A 1 92 ? -10.025 5.806 19.128 1.00 50.72 92 THR A C 1
ATOM 733 O O . THR A 1 92 ? -9.182 5.697 20.010 1.00 50.72 92 THR A O 1
ATOM 736 N N . SER A 1 93 ? -9.661 6.072 17.864 1.00 59.66 93 SER A N 1
ATOM 737 C CA . SER A 1 93 ? -8.252 6.243 17.481 1.00 59.66 93 SER A CA 1
ATOM 738 C C . SER A 1 93 ? -8.048 7.205 16.315 1.00 59.66 93 SER A C 1
ATOM 740 O O . SER A 1 93 ? -8.272 6.880 15.148 1.00 59.66 93 SER A O 1
ATOM 742 N N . GLN A 1 94 ? -7.528 8.390 16.642 1.00 68.69 94 GLN A N 1
ATOM 743 C CA . GLN A 1 94 ? -7.130 9.403 15.663 1.00 68.69 94 GLN A CA 1
ATOM 744 C C . GLN A 1 94 ? -5.961 8.948 14.776 1.00 68.69 94 GLN A C 1
ATOM 746 O O . GLN A 1 94 ? -5.783 9.473 13.682 1.00 68.69 94 GLN A O 1
ATOM 751 N N . LEU A 1 95 ? -5.146 7.991 15.233 1.00 74.44 95 LEU A N 1
ATOM 752 C CA . LEU A 1 95 ? -3.954 7.556 14.506 1.00 74.44 95 LEU A CA 1
ATOM 753 C C . LEU A 1 95 ? -4.300 6.550 13.398 1.00 74.44 95 LEU A C 1
ATOM 755 O O . LEU A 1 95 ? -3.756 6.637 12.302 1.00 74.44 95 LEU A O 1
ATOM 759 N N . GLY A 1 96 ? -5.254 5.644 13.643 1.00 73.69 96 GLY A N 1
ATOM 760 C CA . GLY A 1 96 ? -5.692 4.661 12.644 1.00 73.69 96 GLY A CA 1
ATOM 761 C C . GLY A 1 96 ? -6.385 5.292 11.431 1.00 73.69 96 GLY A C 1
ATOM 762 O O . GLY A 1 96 ? -6.122 4.889 10.301 1.00 73.69 96 GLY A O 1
ATOM 763 N N . SER A 1 97 ? -7.224 6.308 11.656 1.00 74.75 97 SER A N 1
ATOM 764 C CA . SER A 1 97 ? -7.889 7.055 10.579 1.00 74.75 97 SER A CA 1
ATOM 765 C C . SER A 1 97 ? -6.905 7.898 9.765 1.00 74.75 97 SER A C 1
ATOM 767 O O . SER A 1 97 ? -6.972 7.891 8.539 1.00 74.75 97 SER A O 1
ATOM 769 N N . ARG A 1 98 ? -5.943 8.563 10.423 1.00 82.56 98 ARG A N 1
ATOM 770 C CA . ARG A 1 98 ? -4.868 9.310 9.744 1.00 82.56 98 ARG A CA 1
ATOM 771 C C . ARG A 1 98 ? -4.006 8.411 8.861 1.00 82.56 98 ARG A C 1
ATOM 773 O O . ARG A 1 98 ? -3.664 8.819 7.758 1.00 82.56 98 ARG A O 1
ATOM 780 N N . LEU A 1 99 ? -3.684 7.199 9.320 1.00 82.62 99 LEU A N 1
ATOM 781 C CA . LEU A 1 99 ? -2.922 6.236 8.524 1.00 82.62 99 LEU A CA 1
ATOM 7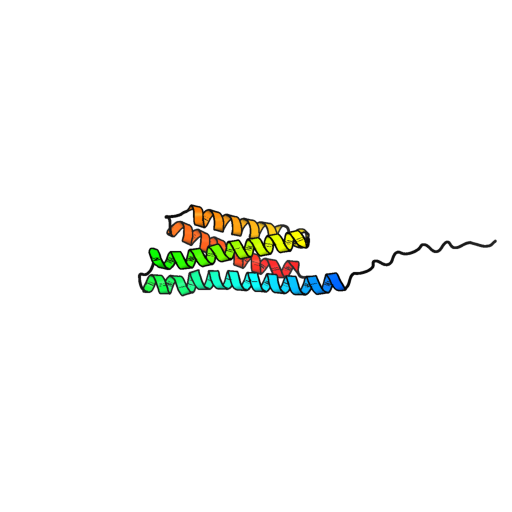82 C C . LEU A 1 99 ? -3.698 5.792 7.281 1.00 82.62 99 LEU A C 1
ATOM 784 O O . LEU A 1 99 ? -3.146 5.885 6.194 1.00 82.62 99 LEU A O 1
ATOM 788 N N . ILE A 1 100 ? -4.975 5.407 7.395 1.00 81.62 100 ILE A N 1
ATOM 789 C CA . ILE A 1 100 ? -5.796 5.061 6.216 1.00 81.62 100 ILE A CA 1
ATOM 790 C C . ILE A 1 100 ? -5.846 6.217 5.214 1.00 81.62 100 ILE A C 1
ATOM 792 O O . ILE A 1 100 ? -5.634 6.001 4.023 1.00 81.62 100 ILE A O 1
ATOM 796 N N . LEU A 1 101 ? -6.083 7.442 5.690 1.00 83.81 101 LEU A N 1
ATOM 797 C CA . LEU A 1 101 ? -6.132 8.627 4.832 1.00 83.81 101 LEU A CA 1
ATOM 798 C C . LEU A 1 101 ? -4.799 8.874 4.122 1.00 83.81 101 LEU A C 1
ATOM 800 O O . LEU A 1 101 ? -4.793 9.136 2.922 1.00 83.81 101 LEU A O 1
ATOM 804 N N . LEU A 1 102 ? -3.676 8.744 4.835 1.00 85.94 102 LEU A N 1
ATOM 805 C CA . LEU A 1 102 ? -2.344 8.834 4.238 1.00 85.94 102 LEU A CA 1
ATOM 806 C C . LEU A 1 102 ? -2.141 7.755 3.178 1.00 85.94 102 LEU A C 1
ATOM 808 O O . LEU A 1 102 ? -1.674 8.059 2.091 1.00 85.94 102 LEU A O 1
ATOM 812 N N . MET A 1 103 ? -2.524 6.511 3.450 1.00 83.88 103 MET A N 1
ATOM 813 C CA . MET A 1 103 ? -2.370 5.417 2.492 1.00 83.88 103 MET A CA 1
ATOM 814 C C . MET A 1 103 ? -3.232 5.617 1.240 1.00 83.88 103 MET A C 1
ATOM 816 O O . MET A 1 103 ? -2.751 5.384 0.135 1.00 83.88 103 MET A O 1
ATOM 820 N N . MET A 1 104 ? -4.464 6.116 1.389 1.00 84.50 104 MET A N 1
ATOM 821 C CA . MET A 1 104 ? -5.318 6.489 0.256 1.00 84.50 104 MET A CA 1
ATOM 822 C C . MET A 1 104 ? -4.729 7.653 -0.546 1.00 84.50 104 MET A C 1
ATOM 824 O O . MET A 1 104 ? -4.724 7.610 -1.775 1.00 84.50 104 MET A O 1
ATOM 828 N N . LEU A 1 105 ? -4.191 8.669 0.136 1.00 87.88 105 LEU A N 1
ATOM 829 C CA . LEU A 1 105 ? -3.489 9.779 -0.506 1.00 87.88 105 LEU A CA 1
ATOM 830 C C . LEU A 1 105 ? -2.275 9.270 -1.294 1.00 87.88 105 LEU A C 1
ATOM 832 O O . LEU A 1 105 ? -2.126 9.619 -2.461 1.00 87.88 105 LEU A O 1
ATOM 836 N N . LEU A 1 106 ? -1.443 8.415 -0.688 1.00 85.31 106 LEU A N 1
ATOM 837 C CA . LEU A 1 106 ? -0.283 7.811 -1.345 1.00 85.31 106 LEU A CA 1
ATOM 838 C C . LEU A 1 106 ? -0.689 7.010 -2.585 1.00 85.31 106 LEU A C 1
ATOM 840 O O . LEU A 1 106 ? -0.013 7.114 -3.604 1.00 85.31 106 LEU A O 1
ATOM 844 N N . SER A 1 107 ? -1.798 6.267 -2.542 1.00 84.19 107 SER A N 1
ATOM 845 C CA . SER A 1 107 ? -2.310 5.581 -3.732 1.00 84.19 107 SER A CA 1
ATOM 846 C C . SER A 1 107 ? -2.803 6.546 -4.811 1.00 84.19 107 SER A C 1
ATOM 848 O O . SER A 1 107 ? -2.559 6.305 -5.987 1.00 84.19 107 SER A O 1
ATOM 850 N N . GLY A 1 108 ? -3.443 7.662 -4.452 1.00 83.44 108 GLY A N 1
ATOM 851 C CA . GLY A 1 108 ? -3.805 8.698 -5.428 1.00 83.44 108 GLY A CA 1
ATOM 852 C C . GLY A 1 108 ? -2.572 9.320 -6.091 1.00 83.44 108 GLY A C 1
ATOM 853 O O . GLY A 1 108 ? -2.494 9.429 -7.313 1.00 83.44 108 GLY A O 1
ATOM 854 N N . VAL A 1 109 ? -1.563 9.647 -5.283 1.00 86.19 109 VAL A N 1
ATOM 855 C CA . VAL A 1 109 ? -0.271 10.172 -5.741 1.00 86.19 109 VAL A CA 1
ATOM 856 C C . VAL A 1 109 ? 0.464 9.156 -6.627 1.00 86.19 109 VAL A C 1
ATOM 858 O O . VAL A 1 109 ? 1.045 9.538 -7.639 1.00 86.19 109 VAL A O 1
ATOM 861 N N . TYR A 1 110 ? 0.385 7.861 -6.309 1.00 86.06 110 TYR A N 1
ATOM 862 C CA . TYR A 1 110 ? 0.948 6.776 -7.118 1.00 86.06 110 TYR A CA 1
ATOM 863 C C . TYR A 1 110 ? 0.417 6.782 -8.561 1.00 86.06 110 TYR A C 1
ATOM 865 O O . TYR A 1 110 ? 1.209 6.672 -9.501 1.00 86.06 110 TYR A O 1
ATOM 873 N N . PHE A 1 111 ? -0.890 6.984 -8.760 1.00 84.06 111 PHE A N 1
ATOM 874 C CA . PHE A 1 111 ? -1.464 7.114 -10.105 1.00 84.06 111 PHE A CA 1
ATOM 875 C C . PHE A 1 111 ? -1.062 8.428 -10.794 1.00 84.06 111 PHE A C 1
ATOM 877 O O . PHE A 1 111 ? -0.858 8.440 -12.005 1.00 84.06 111 PHE A O 1
ATOM 884 N N . GLY A 1 112 ? -0.869 9.512 -10.036 1.00 82.19 112 GLY A N 1
ATOM 885 C CA . GLY A 1 112 ? -0.411 10.802 -10.567 1.00 82.19 112 GLY A CA 1
ATOM 886 C C . GLY A 1 112 ? 1.035 10.811 -11.083 1.00 82.19 112 GLY A C 1
ATOM 887 O O . GLY A 1 112 ? 1.382 11.661 -11.895 1.00 82.19 112 GLY A O 1
ATOM 888 N N . PHE A 1 113 ? 1.875 9.864 -10.654 1.00 82.69 113 PHE A N 1
ATOM 889 C CA . PHE A 1 113 ? 3.280 9.775 -11.071 1.00 82.69 113 PHE A CA 1
ATOM 890 C C . PHE A 1 113 ? 3.526 8.981 -12.364 1.00 82.69 113 PHE A C 1
ATOM 892 O O . PHE A 1 113 ? 4.684 8.732 -12.700 1.00 82.69 113 PHE A O 1
ATOM 899 N N . MET A 1 114 ? 2.496 8.592 -13.123 1.00 78.62 114 MET A N 1
ATOM 900 C CA . MET A 1 114 ? 2.709 8.027 -14.462 1.00 78.62 114 MET A CA 1
ATOM 901 C C . MET A 1 114 ? 3.439 9.044 -15.370 1.00 78.62 114 MET A C 1
ATOM 903 O O . MET A 1 114 ? 3.011 10.197 -15.420 1.00 78.62 114 MET A O 1
ATOM 907 N N . PRO A 1 115 ? 4.509 8.674 -16.114 1.00 73.50 115 PRO A N 1
ATOM 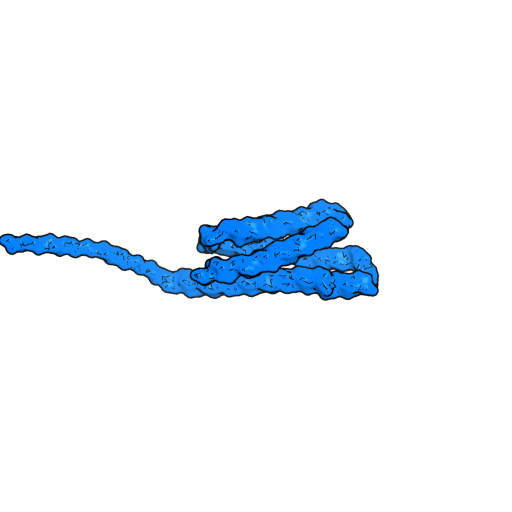908 C CA . PRO A 1 115 ? 5.069 7.328 -16.330 1.00 73.50 115 PRO A CA 1
ATOM 909 C C . PRO A 1 115 ? 6.315 6.964 -15.478 1.00 73.50 115 PRO A C 1
ATOM 911 O O . PRO A 1 115 ? 7.042 6.025 -15.810 1.00 73.50 115 PRO A O 1
ATOM 914 N N . TRP A 1 116 ? 6.618 7.686 -14.393 1.00 85.69 116 TRP A N 1
ATOM 915 C CA . TRP A 1 116 ? 7.808 7.462 -13.555 1.00 85.69 116 TRP A CA 1
ATOM 916 C C . TRP A 1 116 ? 7.684 6.218 -12.651 1.00 85.69 116 TRP A C 1
ATOM 918 O O . TRP A 1 116 ? 7.534 6.305 -11.430 1.00 85.69 116 TRP A O 1
ATOM 928 N N . TRP A 1 117 ? 7.846 5.033 -13.244 1.00 79.38 117 TRP A N 1
ATOM 929 C CA . TRP A 1 117 ? 7.716 3.741 -12.554 1.00 79.38 117 TRP A CA 1
ATOM 930 C C . TRP A 1 117 ? 8.614 3.600 -11.312 1.00 79.38 117 TRP A C 1
ATOM 932 O O . TRP A 1 117 ? 8.213 3.012 -10.313 1.00 79.38 117 TRP A O 1
ATOM 942 N N . LYS A 1 118 ? 9.815 4.194 -11.305 1.00 84.06 118 LYS A N 1
ATOM 943 C CA . LYS A 1 118 ? 10.713 4.159 -10.134 1.00 84.06 118 LYS A CA 1
ATOM 944 C C . LYS A 1 118 ? 10.132 4.897 -8.921 1.00 84.06 118 LYS A C 1
ATOM 946 O O . LYS A 1 118 ? 10.234 4.399 -7.804 1.00 84.06 118 LYS A O 1
ATOM 951 N N . LEU A 1 119 ? 9.503 6.058 -9.135 1.00 85.06 119 LEU A N 1
ATOM 952 C CA . LEU A 1 119 ? 8.840 6.817 -8.065 1.00 85.06 119 LEU A CA 1
ATOM 953 C C . LEU A 1 119 ? 7.604 6.071 -7.560 1.00 85.06 119 LEU A C 1
ATOM 955 O O . LEU A 1 119 ? 7.381 5.978 -6.355 1.00 85.06 119 LEU A O 1
ATOM 959 N N . GLN A 1 120 ? 6.858 5.464 -8.481 1.00 85.94 120 GLN A N 1
ATOM 960 C CA . GLN A 1 120 ? 5.725 4.600 -8.168 1.00 85.94 120 GLN A CA 1
ATOM 961 C C . GLN A 1 120 ? 6.135 3.416 -7.273 1.00 85.94 120 GLN A C 1
ATOM 963 O O . GLN A 1 120 ? 5.448 3.114 -6.299 1.00 85.94 120 GLN A O 1
ATOM 968 N N . MET A 1 121 ? 7.297 2.803 -7.514 1.00 84.94 121 MET A N 1
ATOM 969 C CA . MET A 1 121 ? 7.816 1.731 -6.658 1.00 84.94 121 MET A CA 1
ATOM 970 C C . MET A 1 121 ? 8.202 2.205 -5.252 1.00 84.94 121 MET A C 1
ATOM 972 O O . MET A 1 121 ? 7.919 1.506 -4.278 1.00 84.94 121 MET A O 1
ATOM 976 N N . ILE A 1 122 ? 8.807 3.390 -5.122 1.00 88.81 122 ILE A N 1
ATOM 977 C CA . ILE A 1 122 ? 9.121 3.979 -3.808 1.00 88.81 122 ILE A CA 1
ATOM 978 C C . ILE A 1 122 ? 7.831 4.231 -3.021 1.00 88.81 122 ILE A C 1
ATOM 980 O O . ILE A 1 122 ? 7.761 3.928 -1.831 1.00 88.81 122 ILE A O 1
ATOM 984 N N . LEU A 1 123 ? 6.786 4.722 -3.690 1.00 88.50 123 LEU A N 1
ATOM 985 C CA . LEU A 1 123 ? 5.481 4.944 -3.070 1.00 88.50 123 LEU A CA 1
ATOM 986 C C . LEU A 1 123 ? 4.826 3.648 -2.606 1.00 88.50 123 LEU A C 1
ATOM 988 O O . LEU A 1 123 ? 4.294 3.614 -1.500 1.00 88.50 123 LEU A O 1
ATOM 992 N N . LEU A 1 124 ? 4.908 2.572 -3.392 1.00 87.44 124 LEU A N 1
ATOM 993 C CA . LEU A 1 124 ? 4.392 1.270 -2.967 1.00 87.44 124 LEU A CA 1
ATOM 994 C C . LEU A 1 124 ? 5.144 0.723 -1.753 1.00 87.44 124 LEU A C 1
ATOM 996 O O . LEU A 1 124 ? 4.512 0.182 -0.850 1.00 87.44 124 LEU A O 1
ATOM 1000 N N . GLN A 1 125 ? 6.467 0.897 -1.678 1.00 88.25 125 GLN A N 1
ATOM 1001 C CA . GLN A 1 125 ? 7.233 0.509 -0.489 1.00 88.25 125 GLN A CA 1
ATOM 1002 C C . GLN A 1 125 ? 6.870 1.358 0.735 1.00 88.25 125 GLN A C 1
ATOM 1004 O O . GLN A 1 125 ? 6.685 0.816 1.825 1.00 88.25 125 GLN A O 1
ATOM 1009 N N . ALA A 1 126 ? 6.700 2.672 0.562 1.00 87.12 126 ALA A N 1
ATOM 1010 C CA . ALA A 1 126 ? 6.215 3.548 1.625 1.00 87.12 126 ALA A CA 1
ATOM 1011 C C . ALA A 1 126 ? 4.809 3.133 2.091 1.00 87.12 126 ALA A C 1
ATOM 1013 O O . ALA A 1 126 ? 4.534 3.085 3.289 1.00 87.12 126 ALA A O 1
ATOM 1014 N N . GLN A 1 127 ? 3.936 2.755 1.156 1.00 87.06 127 GLN A N 1
ATOM 1015 C CA . GLN A 1 127 ? 2.601 2.249 1.446 1.00 87.06 127 GLN A CA 1
ATOM 1016 C C . GLN A 1 127 ? 2.645 0.884 2.155 1.00 87.06 127 GLN A C 1
ATOM 1018 O O . GLN A 1 127 ? 1.890 0.669 3.099 1.00 87.06 127 GLN A O 1
ATOM 1023 N N . ALA A 1 128 ? 3.568 -0.010 1.796 1.00 87.44 128 ALA A N 1
ATOM 1024 C CA . ALA A 1 128 ? 3.801 -1.258 2.524 1.00 87.44 128 ALA A CA 1
ATOM 1025 C C . ALA A 1 128 ? 4.231 -0.993 3.972 1.00 87.44 128 ALA A C 1
ATOM 1027 O O . ALA A 1 128 ? 3.645 -1.544 4.905 1.00 87.44 128 ALA A O 1
ATOM 1028 N N . ALA A 1 129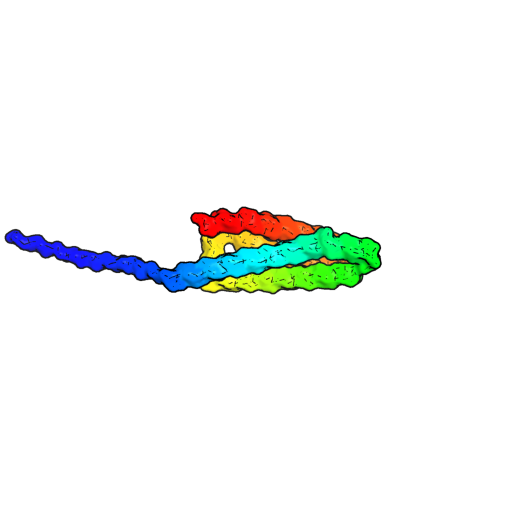 ? 5.205 -0.101 4.171 1.00 87.06 129 ALA A N 1
ATOM 1029 C CA . ALA A 1 129 ? 5.703 0.267 5.493 1.00 87.06 129 ALA A CA 1
ATOM 1030 C C . ALA A 1 129 ? 4.602 0.890 6.364 1.00 87.06 129 ALA A C 1
ATOM 1032 O O . ALA A 1 129 ? 4.424 0.496 7.518 1.00 87.06 129 ALA A O 1
ATOM 1033 N N . LEU A 1 130 ? 3.806 1.803 5.796 1.00 87.06 130 LEU A N 1
ATOM 1034 C CA . LEU A 1 130 ? 2.642 2.379 6.470 1.00 87.06 130 LEU A CA 1
ATOM 1035 C C . LEU A 1 130 ? 1.592 1.319 6.805 1.00 87.06 130 LEU A C 1
ATOM 1037 O O . LEU A 1 130 ? 0.971 1.406 7.858 1.00 87.06 130 LEU A O 1
ATOM 1041 N N . GLY A 1 131 ? 1.408 0.304 5.961 1.00 83.94 131 GLY A N 1
ATOM 1042 C CA . GLY A 1 131 ? 0.445 -0.768 6.195 1.00 83.94 131 GLY A CA 1
ATOM 1043 C C . GLY A 1 131 ? 0.872 -1.726 7.303 1.00 83.94 131 GLY A C 1
ATOM 1044 O O . GLY A 1 131 ? 0.044 -2.117 8.127 1.00 83.94 131 GLY A O 1
ATOM 1045 N N . VAL A 1 132 ? 2.170 -2.032 7.393 1.00 85.25 132 VAL A N 1
ATOM 1046 C CA . VAL A 1 132 ? 2.758 -2.776 8.518 1.00 85.25 132 VAL A CA 1
ATOM 1047 C C . VAL A 1 132 ? 2.622 -1.976 9.812 1.00 85.25 132 VAL A C 1
ATOM 1049 O O . VAL A 1 132 ? 2.086 -2.490 10.796 1.00 85.25 132 VAL A O 1
ATOM 1052 N N . LEU A 1 133 ? 3.045 -0.704 9.799 1.00 85.12 133 LEU A N 1
ATOM 1053 C CA . LEU A 1 133 ? 2.915 0.205 10.942 1.00 85.12 133 LEU A CA 1
ATOM 1054 C C . LEU A 1 133 ? 1.463 0.306 11.384 1.00 85.12 133 LEU A C 1
ATOM 1056 O O . LEU A 1 133 ? 1.164 0.265 12.577 1.00 85.12 133 LEU A O 1
ATOM 1060 N N . TRP A 1 134 ? 0.561 0.402 10.410 1.00 78.81 134 TRP A N 1
ATOM 1061 C CA . TRP A 1 134 ? -0.849 0.365 10.671 1.00 78.81 134 TRP A CA 1
ATOM 1062 C C . TRP A 1 134 ? -1.151 -0.925 11.414 1.00 78.81 134 TRP A C 1
ATOM 1064 O O . TRP A 1 134 ? -1.552 -0.810 12.570 1.00 78.81 134 TRP A O 1
ATOM 1074 N N . ILE A 1 135 ? -0.996 -2.137 10.842 1.00 79.00 135 ILE A N 1
ATOM 1075 C CA . ILE A 1 135 ? -1.324 -3.434 11.506 1.00 79.00 135 ILE A CA 1
ATOM 1076 C C . ILE A 1 135 ? -0.790 -3.503 12.935 1.00 79.00 135 ILE A C 1
ATOM 1078 O O . ILE A 1 135 ? -1.540 -3.862 13.838 1.00 79.00 135 ILE A O 1
ATOM 1082 N N . TRP A 1 136 ? 0.442 -3.068 13.162 1.00 79.94 136 TRP A N 1
ATOM 1083 C CA . TRP A 1 136 ? 1.048 -3.078 14.487 1.00 79.94 136 TRP A CA 1
ATOM 1084 C C . TRP A 1 136 ? 0.318 -2.204 15.522 1.00 79.94 136 TRP A C 1
ATOM 1086 O O . TRP A 1 136 ? 0.253 -2.539 16.703 1.00 79.94 136 TRP A O 1
ATOM 1096 N N . VAL A 1 137 ? -0.300 -1.109 15.081 1.00 74.00 137 VAL A N 1
ATOM 1097 C CA . VAL A 1 137 ? -1.095 -0.208 15.925 1.00 74.00 137 VAL A CA 1
ATOM 1098 C C . VAL A 1 137 ? -2.520 -0.734 16.190 1.00 74.00 137 VAL A C 1
ATOM 1100 O O . VAL A 1 137 ? -3.129 -0.339 17.185 1.00 74.00 137 VAL A O 1
ATOM 1103 N N . ALA A 1 138 ? -3.071 -1.625 15.354 1.00 64.25 138 ALA A N 1
ATOM 1104 C CA . ALA A 1 138 ? -4.430 -2.164 15.543 1.00 64.25 138 ALA A CA 1
ATOM 1105 C C . ALA A 1 138 ? -4.688 -2.901 16.870 1.00 64.25 138 ALA A C 1
ATOM 1107 O O . ALA A 1 138 ? -5.710 -2.599 17.484 1.00 64.25 138 ALA A O 1
ATOM 1108 N N . PRO A 1 139 ? -3.835 -3.831 17.346 1.00 57.06 139 PRO A N 1
ATOM 1109 C CA . PRO A 1 139 ? -4.130 -4.595 18.560 1.00 57.06 139 PRO A CA 1
ATOM 1110 C C . PRO A 1 139 ? -4.267 -3.711 19.808 1.00 57.06 139 PRO A C 1
ATOM 1112 O O . PRO A 1 139 ? -4.973 -4.078 20.738 1.00 57.06 139 PRO A O 1
ATOM 1115 N N . ARG A 1 140 ? -3.676 -2.507 19.810 1.00 52.19 140 ARG A N 1
ATOM 1116 C CA . ARG A 1 140 ? -3.791 -1.5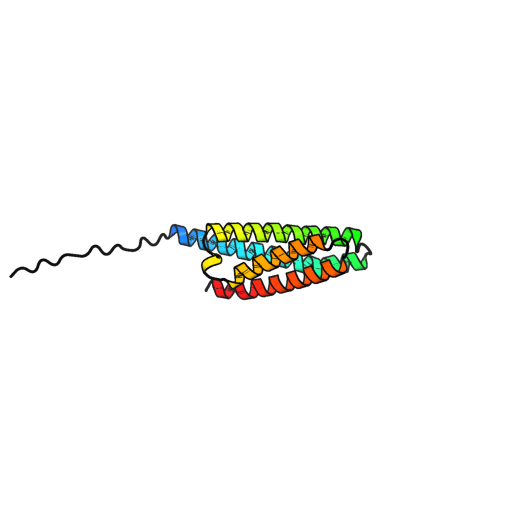35 20.913 1.00 52.19 140 ARG A CA 1
ATOM 1117 C C . ARG A 1 140 ? -5.135 -0.800 20.981 1.00 52.19 140 ARG A C 1
ATOM 1119 O O . ARG A 1 140 ? -5.315 0.019 21.870 1.00 52.19 140 ARG A O 1
ATOM 1126 N N . GLN A 1 141 ? -6.031 -1.009 20.017 1.00 52.16 141 GLN A N 1
ATOM 1127 C CA . GLN A 1 141 ? -7.329 -0.320 19.938 1.00 52.16 141 GLN A CA 1
ATOM 1128 C C . GLN A 1 141 ? -8.518 -1.250 20.212 1.00 52.16 141 GLN A C 1
ATOM 1130 O O . GLN A 1 141 ? -9.654 -0.781 20.232 1.00 52.16 141 GLN A O 1
ATOM 1135 N N . VAL A 1 142 ? -8.262 -2.555 20.356 1.00 44.50 142 VAL A N 1
ATOM 1136 C CA . VAL A 1 142 ? -9.279 -3.604 20.561 1.00 44.50 142 VAL A CA 1
ATOM 1137 C C . VAL A 1 142 ? -9.268 -4.135 22.008 1.00 44.50 142 VAL A C 1
ATOM 1139 O O . VAL A 1 142 ? -10.250 -4.738 22.433 1.00 44.50 142 VAL A O 1
ATOM 1142 N N . LEU A 1 143 ? -8.189 -3.877 22.759 1.00 36.66 143 LEU A N 1
ATOM 1143 C CA . LEU A 1 143 ? -8.062 -4.070 24.212 1.00 36.66 143 LEU A CA 1
ATOM 1144 C C . LEU A 1 143 ? -8.381 -2.765 24.945 1.00 36.66 143 LEU A C 1
ATOM 1146 O O . LEU A 1 143 ? -9.039 -2.845 26.004 1.00 36.66 143 LEU A O 1
#

Sequence (143 aa):
MCFALRWGRARLPVVSFGAWSLNMKTLDYLLLLRGAWLGGLLTCLYLVRPVLEHHGYFPHHGMEVMHWIAGAGLVVGFLMMTAGMSRRLFRTSQLGSRLILLMMLLSGVYFGFMPWWKLQMILLQAQAALGVLWIWVAPRQVL

Radius of gyration: 22.68 Å; chains: 1; bounding box: 58×24×81 Å

pLDDT: mean 72.96, std 15.86, range [33.59, 88.81]

Foldseek 3Di:
DDDDDDDDPPPDPPPPPVLVVVVVVVLVVLLVLLCVLLVLLCCLLPPVVVVCVVVVVPPPNSVVSVLVSLVSLLVSLVVSLVVCVVSVLCVQDPPLNVLSVVLNVLSVVLVVPPPPVVVNSVSSVVSSVSSVVNSVCVVVRVD

Secondary structure (DSSP, 8-state):
----------------HHHHHHHHHHHHHHHHHHHHHHHHHHHIIIIIHHHHHHTT-TTHHHHHHHHHHHHHHHHHHHHHHHHHHHTTGGGG-HHHHHHHHHHHHHHHHHHHTTT-HHHHHHHHHHHHHHHHHHHHHGGGGT-

Organism: NCBI:txid2997323